Protein AF-C7H1F9-F1 (afdb_monomer_lite)

Structure (mmCIF, N/CA/C/O backbone):
data_AF-C7H1F9-F1
#
_entry.id   AF-C7H1F9-F1
#
loop_
_atom_site.group_PDB
_atom_site.id
_atom_site.type_symbol
_atom_site.label_atom_id
_atom_site.label_alt_id
_atom_site.label_comp_id
_atom_site.label_asym_id
_atom_site.label_entity_id
_atom_site.label_seq_id
_atom_site.pdbx_PDB_ins_code
_atom_site.Cartn_x
_atom_site.Cartn_y
_atom_site.Cartn_z
_atom_site.occupancy
_atom_site.B_iso_or_equiv
_atom_site.auth_seq_id
_atom_site.auth_comp_id
_atom_site.auth_asym_id
_atom_site.auth_atom_id
_atom_site.pdbx_PDB_model_num
ATOM 1 N N . MET A 1 1 ? -29.565 -0.822 13.421 1.00 59.69 1 MET A N 1
ATOM 2 C CA . MET A 1 1 ? -28.377 -1.569 13.899 1.00 59.69 1 MET A CA 1
ATOM 3 C C . MET A 1 1 ? -27.857 -0.898 15.158 1.00 59.69 1 MET A C 1
ATOM 5 O O . MET A 1 1 ? -28.003 0.312 15.270 1.00 59.69 1 MET A O 1
ATOM 9 N N . SER A 1 2 ? -27.303 -1.652 16.110 1.00 82.75 2 SER A N 1
ATOM 10 C CA . SER A 1 2 ? -26.657 -1.059 17.292 1.00 82.75 2 SER A CA 1
ATOM 11 C C . SER A 1 2 ? -25.378 -0.317 16.881 1.00 82.75 2 SER A C 1
ATOM 13 O O . SER A 1 2 ? -24.679 -0.782 15.980 1.00 82.75 2 SER A O 1
ATOM 15 N N . ASN A 1 3 ? -25.042 0.789 17.561 1.00 83.19 3 ASN A N 1
ATOM 16 C CA . ASN A 1 3 ? -23.779 1.521 17.363 1.00 83.19 3 ASN A CA 1
ATOM 17 C C . ASN A 1 3 ? -22.555 0.596 17.445 1.00 83.19 3 ASN A C 1
ATOM 19 O O . ASN A 1 3 ? -21.596 0.773 16.701 1.00 83.19 3 ASN A O 1
ATOM 23 N N . ARG A 1 4 ? -22.615 -0.440 18.293 1.00 87.56 4 ARG A N 1
ATOM 24 C CA . ARG A 1 4 ? -21.534 -1.423 18.397 1.00 87.56 4 ARG A CA 1
ATOM 25 C C . ARG A 1 4 ? -21.413 -2.309 17.155 1.00 87.56 4 ARG A C 1
ATOM 27 O O . ARG A 1 4 ? -20.306 -2.566 16.714 1.00 87.56 4 ARG A O 1
ATOM 34 N N . THR A 1 5 ? -22.527 -2.746 16.569 1.00 91.44 5 THR A N 1
ATOM 35 C CA . THR A 1 5 ? -22.502 -3.551 15.336 1.00 91.44 5 THR A CA 1
ATOM 36 C C . THR A 1 5 ? -21.910 -2.761 14.174 1.00 91.44 5 THR A C 1
ATOM 38 O O . THR A 1 5 ? -21.113 -3.303 13.419 1.00 91.44 5 THR A O 1
ATOM 41 N N . GLN A 1 6 ? -22.260 -1.476 14.055 1.00 91.31 6 GLN A N 1
ATOM 42 C CA . GLN A 1 6 ? -21.682 -0.616 13.023 1.00 91.31 6 GLN A CA 1
ATOM 43 C C . GLN A 1 6 ? -20.169 -0.469 13.205 1.00 91.31 6 GLN A C 1
ATOM 45 O O . GLN A 1 6 ? -19.425 -0.634 12.250 1.00 91.31 6 GLN A O 1
ATOM 50 N N . TYR A 1 7 ? -19.714 -0.234 14.435 1.00 91.94 7 TYR A N 1
ATOM 51 C CA . TYR A 1 7 ? -18.293 -0.091 14.727 1.00 91.94 7 TYR A CA 1
ATOM 52 C C . TYR A 1 7 ? -17.468 -1.344 14.391 1.00 91.94 7 TYR A C 1
ATOM 54 O O . TYR A 1 7 ? -16.407 -1.241 13.782 1.00 91.94 7 TYR A O 1
ATOM 62 N N . GLU A 1 8 ? -17.964 -2.536 14.735 1.00 92.88 8 GLU A N 1
ATOM 63 C CA . GLU A 1 8 ? -17.295 -3.797 14.378 1.00 92.88 8 GLU A CA 1
ATOM 64 C C . GLU A 1 8 ? -17.246 -3.989 12.850 1.00 92.88 8 GLU A C 1
ATOM 66 O O . GLU A 1 8 ? -16.229 -4.430 12.313 1.00 92.88 8 GLU A O 1
ATOM 71 N N . ASN A 1 9 ? -18.311 -3.601 12.134 1.00 95.00 9 ASN A N 1
ATOM 72 C CA . ASN A 1 9 ? -18.328 -3.618 10.670 1.00 95.00 9 ASN A CA 1
ATOM 73 C C . ASN A 1 9 ? -17.308 -2.635 10.078 1.00 95.00 9 ASN A C 1
ATOM 75 O O . ASN A 1 9 ? -16.622 -2.979 9.119 1.00 95.00 9 ASN A O 1
ATOM 79 N N . ASP A 1 10 ? -17.173 -1.441 10.657 1.00 94.75 10 ASP A N 1
ATOM 80 C CA . ASP A 1 10 ? -16.206 -0.439 10.204 1.00 94.75 10 ASP A CA 1
ATOM 81 C C . ASP A 1 10 ? -14.760 -0.919 10.430 1.00 94.75 10 ASP A C 1
ATOM 83 O O . ASP A 1 10 ? -13.912 -0.764 9.551 1.00 94.75 10 ASP A O 1
ATOM 87 N N . LEU A 1 11 ? -14.477 -1.572 11.566 1.00 94.94 11 LEU A N 1
ATOM 88 C CA . LEU A 1 11 ? -13.178 -2.206 11.828 1.00 94.94 11 LEU A CA 1
ATOM 89 C C . LEU A 1 11 ? -12.884 -3.352 10.850 1.00 94.94 11 LEU A C 1
ATOM 91 O O . LEU A 1 11 ? -11.747 -3.504 10.396 1.00 94.94 11 LEU A O 1
ATOM 95 N N . ALA A 1 12 ? -13.889 -4.163 10.515 1.00 96.06 12 ALA A N 1
ATOM 96 C CA . ALA A 1 12 ? -13.744 -5.221 9.521 1.00 96.06 12 ALA A CA 1
ATOM 97 C C . ALA A 1 12 ? -13.465 -4.639 8.126 1.00 96.06 12 ALA A C 1
ATOM 99 O O . ALA A 1 12 ? -12.545 -5.095 7.450 1.00 96.06 12 ALA A O 1
ATOM 100 N N . ALA A 1 13 ? -14.192 -3.592 7.730 1.00 96.44 13 ALA A N 1
ATOM 101 C CA . ALA A 1 13 ? -13.979 -2.895 6.466 1.00 96.44 13 ALA A CA 1
ATOM 102 C C . ALA A 1 13 ? -12.582 -2.262 6.385 1.00 96.44 13 ALA A C 1
ATOM 104 O O . ALA A 1 13 ? -11.937 -2.340 5.343 1.00 96.44 13 ALA A O 1
ATOM 105 N N . LEU A 1 14 ? -12.085 -1.692 7.489 1.00 96.88 14 LEU A N 1
ATOM 106 C CA . LEU A 1 14 ? -10.730 -1.149 7.576 1.00 96.88 14 LEU A CA 1
ATOM 107 C C . LEU A 1 14 ? -9.666 -2.230 7.328 1.00 96.88 14 LEU A C 1
ATOM 109 O O . LEU A 1 14 ? -8.710 -2.010 6.587 1.00 96.88 14 LEU A O 1
ATOM 113 N N . LYS A 1 15 ? -9.847 -3.422 7.911 1.00 96.50 15 LYS A N 1
ATOM 114 C CA . LYS A 1 15 ? -8.951 -4.564 7.685 1.00 96.50 15 LYS A CA 1
ATOM 115 C C . LYS A 1 15 ? -8.971 -5.025 6.225 1.00 96.50 15 LYS A C 1
ATOM 117 O O . LYS A 1 15 ? -7.912 -5.333 5.676 1.00 96.50 15 LYS A O 1
ATOM 122 N N . THR A 1 16 ? -10.153 -5.098 5.615 1.00 98.31 16 THR A N 1
ATOM 123 C CA . THR A 1 16 ? -10.297 -5.467 4.201 1.00 98.31 16 THR A CA 1
ATOM 124 C C . THR A 1 16 ? -9.582 -4.463 3.303 1.00 98.31 16 THR A C 1
ATOM 126 O O . THR A 1 16 ? -8.744 -4.875 2.511 1.00 98.31 16 THR A O 1
ATOM 129 N N . ALA A 1 17 ? -9.804 -3.161 3.507 1.00 98.44 17 ALA A N 1
ATOM 130 C CA . ALA A 1 17 ? -9.142 -2.111 2.733 1.00 98.44 17 ALA A CA 1
ATOM 131 C C . ALA A 1 17 ? -7.608 -2.184 2.837 1.00 98.44 17 ALA A C 1
ATOM 133 O O . ALA A 1 17 ? -6.917 -2.117 1.825 1.00 98.44 17 ALA A O 1
ATOM 134 N N . LEU A 1 18 ? -7.066 -2.408 4.043 1.00 98.38 18 LEU A N 1
ATOM 135 C CA . LEU A 1 18 ? -5.622 -2.587 4.227 1.00 98.38 18 LEU A CA 1
ATOM 136 C C . LEU A 1 18 ? -5.087 -3.820 3.480 1.00 98.38 18 LEU A C 1
ATOM 138 O O . LEU A 1 18 ? -3.988 -3.788 2.934 1.00 98.38 18 LEU A O 1
ATOM 142 N N . THR A 1 19 ? -5.863 -4.904 3.446 1.00 98.50 19 THR A N 1
ATOM 143 C CA . THR A 1 19 ? -5.489 -6.138 2.740 1.00 98.50 19 THR A CA 1
ATOM 144 C C . THR A 1 19 ? -5.484 -5.920 1.225 1.00 98.50 19 THR A C 1
ATOM 146 O O . THR A 1 19 ? -4.559 -6.353 0.547 1.00 98.50 19 THR A O 1
ATOM 149 N N . GLU A 1 20 ? -6.479 -5.206 0.697 1.00 98.62 20 GLU A N 1
ATOM 150 C CA . GLU A 1 20 ? -6.559 -4.837 -0.722 1.00 98.62 20 GLU A CA 1
ATOM 151 C C . GLU A 1 20 ? -5.417 -3.901 -1.141 1.00 98.62 20 GLU A C 1
ATOM 153 O O . GLU A 1 20 ? -4.862 -4.050 -2.233 1.00 98.62 20 GLU A O 1
ATOM 158 N N . MET A 1 21 ? -5.040 -2.952 -0.278 1.00 98.69 21 MET A N 1
ATOM 159 C CA . MET A 1 21 ? -3.895 -2.072 -0.523 1.00 98.69 21 MET A CA 1
ATOM 160 C C . MET A 1 21 ? -2.587 -2.863 -0.527 1.00 98.69 21 MET A C 1
ATOM 162 O O . MET A 1 21 ? -1.776 -2.692 -1.431 1.00 98.69 21 MET A O 1
ATOM 166 N N . GLY A 1 22 ? -2.418 -3.781 0.431 1.00 98.62 22 GLY A N 1
ATOM 167 C CA . GLY A 1 22 ? -1.267 -4.682 0.478 1.00 98.62 22 GLY A CA 1
ATOM 168 C C . GLY A 1 22 ? -1.144 -5.551 -0.774 1.00 98.62 22 GLY A C 1
ATOM 169 O O . GLY A 1 22 ? -0.047 -5.684 -1.307 1.00 98.62 22 GLY A O 1
ATOM 170 N N . GLN A 1 23 ? -2.259 -6.088 -1.281 1.00 98.69 23 GLN A N 1
ATOM 171 C CA . GLN A 1 23 ? -2.260 -6.826 -2.547 1.00 98.69 23 GLN A CA 1
ATOM 172 C C . GLN A 1 23 ? -1.867 -5.921 -3.718 1.00 98.69 23 GLN A C 1
ATOM 174 O O . GLN A 1 23 ? -1.019 -6.300 -4.511 1.00 98.69 23 GLN A O 1
ATOM 179 N N . SER A 1 24 ? -2.418 -4.706 -3.788 1.00 98.44 24 SER A N 1
ATOM 180 C CA . SER A 1 24 ? -2.101 -3.765 -4.872 1.00 98.44 24 SER A CA 1
ATOM 181 C C . SER A 1 24 ? -0.614 -3.383 -4.889 1.00 98.44 24 SER A C 1
ATOM 183 O O . SER A 1 24 ? -0.020 -3.298 -5.958 1.00 98.44 24 SER A O 1
ATOM 185 N N . ALA A 1 25 ? 0.003 -3.196 -3.717 1.00 98.62 25 ALA A N 1
ATOM 186 C CA . ALA A 1 25 ? 1.439 -2.946 -3.605 1.00 98.62 25 ALA A CA 1
ATOM 187 C C . ALA A 1 25 ? 2.278 -4.176 -3.994 1.00 98.62 25 ALA A C 1
ATOM 189 O O . ALA A 1 25 ? 3.284 -4.038 -4.685 1.00 98.62 25 ALA A O 1
ATOM 190 N N . ALA A 1 26 ? 1.857 -5.384 -3.601 1.00 98.56 26 ALA A N 1
ATOM 191 C CA . ALA A 1 26 ? 2.524 -6.621 -4.009 1.00 98.56 26 ALA A CA 1
ATOM 192 C C . ALA A 1 26 ? 2.466 -6.829 -5.533 1.00 98.56 26 ALA A C 1
ATOM 194 O O . ALA A 1 26 ? 3.491 -7.136 -6.139 1.00 98.56 26 ALA A O 1
ATOM 195 N N . ASP A 1 27 ? 1.304 -6.588 -6.147 1.00 98.56 27 ASP A N 1
ATOM 196 C CA . ASP A 1 27 ? 1.110 -6.671 -7.598 1.00 98.56 27 ASP A CA 1
ATOM 197 C C . ASP A 1 27 ? 2.000 -5.653 -8.333 1.00 98.56 27 ASP A C 1
ATOM 199 O O . ASP A 1 27 ? 2.603 -5.976 -9.356 1.00 98.56 27 ASP A O 1
ATOM 203 N N . ALA A 1 28 ? 2.128 -4.430 -7.800 1.00 98.62 28 ALA A N 1
ATOM 204 C CA . ALA A 1 28 ? 3.008 -3.405 -8.361 1.00 98.62 28 ALA A CA 1
ATOM 205 C C . ALA A 1 28 ? 4.483 -3.835 -8.327 1.00 98.62 28 ALA A C 1
ATOM 207 O O . ALA A 1 28 ? 5.191 -3.679 -9.321 1.00 98.62 28 ALA A O 1
ATOM 208 N N . VAL A 1 29 ? 4.935 -4.424 -7.213 1.00 98.69 29 VAL A N 1
ATOM 209 C CA . VAL A 1 29 ? 6.297 -4.967 -7.087 1.00 98.69 29 VAL A CA 1
ATOM 210 C C . VAL A 1 29 ? 6.530 -6.101 -8.085 1.00 98.69 29 VAL A C 1
ATOM 212 O O . VAL A 1 29 ? 7.557 -6.112 -8.761 1.00 98.69 29 VAL A O 1
ATOM 215 N N . GLU A 1 30 ? 5.596 -7.045 -8.202 1.00 98.62 30 GLU A N 1
ATOM 216 C CA . GLU A 1 30 ? 5.707 -8.161 -9.148 1.00 98.62 30 GLU A CA 1
ATOM 217 C C . GLU A 1 30 ? 5.803 -7.660 -10.595 1.00 98.62 30 GLU A C 1
ATOM 219 O O . GLU A 1 30 ? 6.734 -8.028 -11.315 1.00 98.62 30 GLU A O 1
ATOM 224 N N . ALA A 1 31 ? 4.919 -6.740 -10.986 1.00 98.31 31 ALA A N 1
ATOM 225 C CA . ALA A 1 31 ? 4.914 -6.150 -12.320 1.00 98.31 31 ALA A CA 1
ATOM 226 C C . ALA A 1 31 ? 6.186 -5.333 -12.614 1.00 98.31 31 ALA A C 1
ATOM 228 O O . ALA A 1 31 ? 6.737 -5.431 -13.712 1.00 98.31 31 ALA A O 1
ATOM 229 N N . ALA A 1 32 ? 6.696 -4.564 -11.642 1.00 98.25 32 ALA A N 1
ATOM 230 C CA . ALA A 1 32 ? 7.953 -3.825 -11.790 1.00 98.25 32 ALA A CA 1
ATOM 231 C C . ALA A 1 32 ? 9.132 -4.775 -12.046 1.00 98.25 32 ALA A C 1
ATOM 233 O O . ALA A 1 32 ? 9.966 -4.528 -12.920 1.00 98.25 32 ALA A O 1
ATOM 234 N N . MET A 1 33 ? 9.191 -5.883 -11.303 1.00 98.19 33 MET A N 1
ATOM 235 C CA . MET A 1 33 ? 10.244 -6.886 -11.449 1.00 98.19 33 MET A CA 1
ATOM 236 C C . MET A 1 33 ? 10.146 -7.636 -12.782 1.00 98.19 33 MET A C 1
ATOM 238 O O . MET A 1 33 ? 11.173 -7.870 -13.421 1.00 98.19 33 MET A O 1
ATOM 242 N N . GLU A 1 34 ? 8.939 -7.974 -13.239 1.00 97.75 34 GLU A N 1
ATOM 243 C CA . GLU A 1 34 ? 8.733 -8.597 -14.551 1.00 97.75 34 GLU A CA 1
ATOM 244 C C . GLU A 1 34 ? 9.151 -7.658 -15.693 1.00 97.75 34 GLU A C 1
ATOM 246 O O . GLU A 1 34 ? 9.914 -8.060 -16.581 1.00 97.75 34 GLU A O 1
ATOM 251 N N . ALA A 1 35 ? 8.732 -6.390 -15.638 1.00 96.69 35 ALA A N 1
ATOM 252 C CA . ALA A 1 35 ? 9.133 -5.366 -16.601 1.00 96.69 35 ALA A CA 1
ATOM 253 C C . ALA A 1 35 ? 10.659 -5.176 -16.625 1.00 96.69 35 ALA A C 1
ATOM 255 O O . ALA A 1 35 ? 11.263 -5.058 -17.693 1.00 96.69 35 ALA A O 1
ATOM 256 N N . LEU A 1 36 ? 11.310 -5.218 -15.457 1.00 95.38 36 LEU A N 1
ATOM 257 C CA . LEU A 1 36 ? 12.764 -5.117 -15.344 1.00 95.38 36 LEU A CA 1
ATOM 258 C C . LEU A 1 36 ? 13.467 -6.316 -15.995 1.00 95.38 36 LEU A C 1
ATOM 260 O O . LEU A 1 36 ? 14.420 -6.135 -16.754 1.00 95.38 36 LEU A O 1
ATOM 264 N N . CYS A 1 37 ? 13.002 -7.540 -15.729 1.00 94.81 37 CYS A N 1
ATOM 265 C CA . CYS A 1 37 ? 13.579 -8.760 -16.299 1.00 94.81 37 CYS A CA 1
ATOM 266 C C . CYS A 1 37 ? 13.430 -8.834 -17.824 1.00 94.81 37 CYS A C 1
ATOM 268 O O . CYS A 1 37 ? 14.322 -9.339 -18.508 1.00 94.81 37 CYS A O 1
ATOM 270 N N . THR A 1 38 ? 12.312 -8.337 -18.351 1.00 93.50 38 THR A N 1
ATOM 271 C CA . THR A 1 38 ? 11.987 -8.368 -19.784 1.00 93.50 38 THR A CA 1
ATOM 272 C C . THR A 1 38 ? 12.441 -7.119 -20.539 1.00 93.50 38 THR A C 1
ATOM 274 O O . THR A 1 38 ? 12.411 -7.114 -21.770 1.00 93.50 38 THR A O 1
ATOM 277 N N . ALA A 1 39 ? 12.924 -6.095 -19.824 1.00 92.38 39 ALA A N 1
ATOM 278 C CA . ALA A 1 39 ? 13.236 -4.775 -20.367 1.00 92.38 39 ALA A CA 1
ATOM 279 C C . ALA A 1 39 ? 12.038 -4.120 -21.091 1.00 92.38 39 ALA A C 1
ATOM 281 O O . ALA A 1 39 ? 12.217 -3.394 -22.074 1.00 92.38 39 ALA A O 1
ATOM 282 N N . ASP A 1 40 ? 10.822 -4.381 -20.607 1.00 94.25 40 ASP A N 1
ATOM 283 C CA . ASP A 1 40 ? 9.581 -3.856 -21.169 1.00 94.25 40 ASP A CA 1
ATOM 284 C C . ASP A 1 40 ? 9.275 -2.458 -20.605 1.00 94.25 40 ASP A C 1
ATOM 286 O O . ASP A 1 40 ? 8.808 -2.286 -19.477 1.00 94.25 40 ASP A O 1
ATOM 290 N N . ALA A 1 41 ? 9.554 -1.434 -21.413 1.00 93.56 41 ALA A N 1
ATOM 291 C CA . ALA A 1 41 ? 9.329 -0.041 -21.044 1.00 93.56 41 ALA A CA 1
ATOM 292 C C . ALA A 1 41 ? 7.838 0.340 -20.978 1.00 93.56 41 ALA A C 1
ATOM 294 O O . ALA A 1 41 ? 7.488 1.277 -20.261 1.00 93.56 41 ALA A O 1
ATOM 295 N N . GLU A 1 42 ? 6.964 -0.351 -21.714 1.00 95.00 42 GLU A N 1
ATOM 296 C CA . GLU A 1 42 ? 5.526 -0.070 -21.702 1.00 95.00 42 GLU A CA 1
ATOM 297 C C . GLU A 1 42 ? 4.891 -0.636 -20.428 1.00 95.00 42 GLU A C 1
ATOM 299 O O . GLU A 1 42 ? 4.158 0.076 -19.736 1.00 95.00 42 GLU A O 1
ATOM 304 N N . ALA A 1 43 ? 5.263 -1.865 -20.054 1.00 96.25 43 ALA A N 1
ATOM 305 C CA . ALA A 1 43 ? 4.877 -2.459 -18.776 1.00 96.25 43 ALA A CA 1
ATOM 306 C C . ALA A 1 43 ? 5.380 -1.621 -17.587 1.00 96.25 43 ALA A C 1
ATOM 308 O O . ALA A 1 43 ? 4.610 -1.318 -16.676 1.00 96.25 43 ALA A O 1
ATOM 309 N N . ALA A 1 44 ? 6.635 -1.162 -17.628 1.00 97.12 44 ALA A N 1
ATOM 310 C CA . ALA A 1 44 ? 7.191 -0.275 -16.606 1.00 97.12 44 ALA A CA 1
ATOM 311 C C . ALA A 1 44 ? 6.396 1.040 -16.478 1.00 97.12 44 ALA A C 1
ATOM 313 O O . ALA A 1 44 ? 6.033 1.456 -15.377 1.00 97.12 44 ALA A O 1
ATOM 314 N N . ALA A 1 45 ? 6.052 1.675 -17.602 1.00 96.62 45 ALA A N 1
ATOM 315 C CA . ALA A 1 45 ? 5.257 2.900 -17.594 1.00 96.62 45 ALA A CA 1
ATOM 316 C C . ALA A 1 45 ? 3.852 2.690 -17.001 1.00 96.62 45 ALA A C 1
ATOM 318 O O . ALA A 1 45 ? 3.312 3.608 -16.380 1.00 96.62 45 ALA A O 1
ATOM 319 N N . ALA A 1 46 ? 3.254 1.509 -17.183 1.00 97.00 46 ALA A N 1
ATOM 320 C CA . ALA A 1 46 ? 1.968 1.169 -16.582 1.00 97.00 46 ALA A CA 1
ATOM 321 C C . ALA A 1 46 ? 2.061 1.027 -15.053 1.00 97.00 46 ALA A C 1
ATOM 323 O O . ALA A 1 46 ? 1.157 1.484 -14.352 1.00 97.00 46 ALA A O 1
ATOM 324 N N . VAL A 1 47 ? 3.158 0.460 -14.534 1.00 97.75 47 VAL A N 1
ATOM 325 C CA . VAL A 1 47 ? 3.406 0.369 -13.085 1.00 97.75 47 VAL A CA 1
ATOM 326 C C . VAL A 1 47 ? 3.531 1.760 -12.468 1.00 97.75 47 VAL A C 1
ATOM 328 O O . VAL A 1 47 ? 2.805 2.059 -11.523 1.00 97.75 47 VAL A O 1
ATOM 331 N N . ALA A 1 48 ? 4.360 2.634 -13.047 1.00 95.94 48 ALA A N 1
ATOM 332 C CA . ALA A 1 48 ? 4.550 3.994 -12.535 1.00 95.94 48 ALA A CA 1
ATOM 333 C C . ALA A 1 48 ? 3.246 4.818 -12.545 1.00 95.94 48 ALA A C 1
ATOM 335 O O . ALA A 1 48 ? 2.936 5.551 -11.611 1.00 95.94 48 ALA A O 1
ATOM 336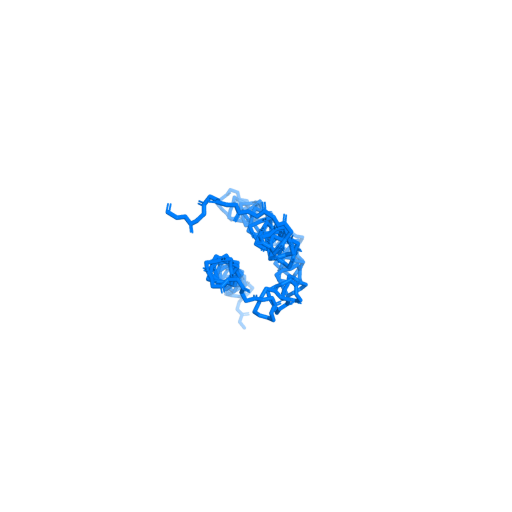 N N . GLN A 1 49 ? 2.405 4.649 -13.572 1.00 94.56 49 GLN A N 1
ATOM 337 C CA . GLN A 1 49 ? 1.076 5.279 -13.618 1.00 94.56 49 GLN A CA 1
ATOM 338 C C . GLN A 1 49 ? 0.098 4.720 -12.571 1.00 94.56 49 GLN A C 1
ATOM 340 O O . GLN A 1 49 ? -0.872 5.392 -12.211 1.00 94.56 49 GLN A O 1
ATOM 345 N N . GLY A 1 50 ? 0.324 3.490 -12.104 1.00 91.06 50 GLY A N 1
ATOM 346 C CA . GLY A 1 50 ? -0.494 2.816 -11.102 1.00 91.06 50 GLY A CA 1
ATOM 347 C C . GLY A 1 50 ? -0.293 3.335 -9.678 1.00 91.06 50 GLY A C 1
ATOM 348 O O . GLY A 1 50 ? -1.196 3.161 -8.856 1.00 91.06 50 GLY A O 1
ATOM 349 N N . ASP A 1 51 ? 0.822 4.011 -9.397 1.00 93.12 51 ASP A N 1
ATOM 350 C CA . ASP A 1 51 ? 1.206 4.474 -8.059 1.00 93.12 51 ASP A CA 1
ATOM 351 C C . ASP A 1 51 ? 0.112 5.303 -7.362 1.00 93.12 51 ASP A C 1
ATOM 353 O O . ASP A 1 51 ? -0.326 5.012 -6.245 1.00 93.12 51 ASP A O 1
ATOM 357 N N . GLY A 1 52 ? -0.465 6.265 -8.089 1.00 95.81 52 GLY A N 1
ATOM 358 C CA . GLY A 1 52 ? -1.498 7.149 -7.549 1.00 95.81 52 GLY A CA 1
ATOM 359 C C . GLY A 1 52 ? -2.729 6.410 -7.004 1.00 95.81 52 GLY A C 1
ATOM 360 O O . GLY A 1 52 ? -3.460 6.949 -6.168 1.00 95.81 52 GLY A O 1
ATOM 361 N N . ARG A 1 53 ? -2.985 5.166 -7.433 1.00 97.25 53 ARG A N 1
ATOM 362 C CA . ARG A 1 53 ? -4.042 4.329 -6.852 1.00 97.25 53 ARG A CA 1
ATOM 363 C C . ARG A 1 53 ? -3.708 3.928 -5.416 1.00 97.25 53 ARG A C 1
ATOM 365 O O . ARG A 1 53 ? -4.591 4.045 -4.568 1.00 97.25 53 ARG A O 1
ATOM 372 N N . ILE A 1 54 ? -2.485 3.475 -5.144 1.00 98.25 54 ILE A N 1
ATOM 373 C CA . ILE A 1 54 ? -2.042 3.056 -3.806 1.00 98.25 54 ILE A CA 1
ATOM 374 C C . ILE A 1 54 ? -2.068 4.264 -2.859 1.00 98.25 54 ILE A C 1
ATOM 376 O O . ILE A 1 54 ? -2.651 4.174 -1.779 1.00 98.25 54 ILE A O 1
ATOM 380 N N . ASN A 1 55 ? -1.617 5.428 -3.330 1.00 98.25 55 ASN A N 1
ATOM 381 C CA . ASN A 1 55 ? -1.642 6.687 -2.572 1.00 98.25 55 ASN A CA 1
ATOM 382 C C . ASN A 1 55 ? -3.071 7.116 -2.197 1.00 98.25 55 ASN A C 1
ATOM 384 O O . ASN A 1 55 ? -3.342 7.619 -1.104 1.00 98.25 55 ASN A O 1
ATOM 388 N N . ASN A 1 56 ? -4.043 6.882 -3.082 1.00 98.44 56 ASN A N 1
ATOM 389 C CA . ASN A 1 56 ? -5.451 7.134 -2.769 1.00 98.44 56 ASN A CA 1
ATOM 390 C C . ASN A 1 56 ? -6.028 6.119 -1.768 1.00 98.44 56 ASN A C 1
ATOM 392 O O . ASN A 1 56 ? -6.859 6.498 -0.939 1.00 98.44 56 ASN A O 1
ATOM 396 N N . MET A 1 57 ? -5.599 4.854 -1.823 1.00 98.62 57 MET A N 1
ATOM 397 C CA . MET A 1 57 ? -5.996 3.834 -0.845 1.00 98.62 57 MET A CA 1
ATOM 398 C C . MET A 1 57 ? -5.453 4.164 0.549 1.00 98.62 57 MET A C 1
ATOM 400 O O . MET A 1 57 ? -6.204 4.049 1.519 1.00 98.62 57 MET A O 1
ATOM 404 N N . GLU A 1 58 ? -4.206 4.642 0.645 1.00 98.69 58 GLU A N 1
ATOM 405 C CA . GLU A 1 58 ? -3.613 5.107 1.903 1.00 98.69 58 GLU A CA 1
ATOM 406 C C . GLU A 1 58 ? -4.486 6.192 2.544 1.00 98.69 58 GLU A C 1
ATOM 408 O O . GLU A 1 58 ? -4.991 6.018 3.656 1.00 98.69 58 GLU A O 1
ATOM 413 N N . ARG A 1 59 ? -4.760 7.268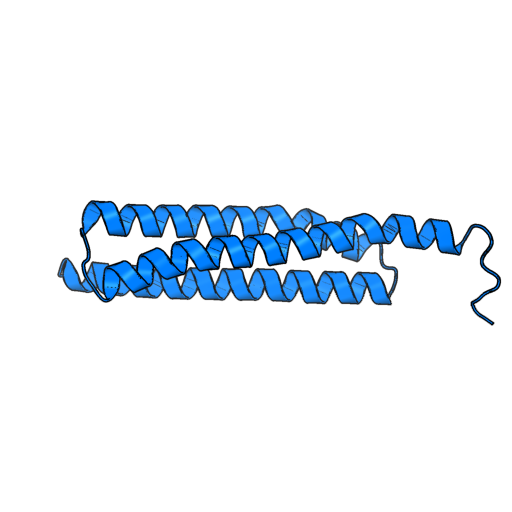 1.795 1.00 98.56 59 ARG A N 1
ATOM 414 C CA . ARG A 1 59 ? -5.559 8.410 2.265 1.00 98.56 59 ARG A CA 1
ATOM 415 C C . ARG A 1 59 ? -6.958 8.006 2.728 1.00 98.56 59 ARG A C 1
ATOM 417 O O . ARG A 1 59 ? -7.448 8.529 3.731 1.00 98.56 59 ARG A O 1
ATOM 424 N N . ASP A 1 60 ? -7.619 7.088 2.020 1.00 98.56 60 ASP A N 1
ATOM 425 C CA . ASP A 1 60 ? -8.940 6.589 2.425 1.00 98.56 60 ASP A CA 1
ATOM 426 C C . ASP A 1 60 ? -8.866 5.796 3.742 1.00 98.56 60 ASP A C 1
ATOM 428 O O . ASP A 1 60 ? -9.673 6.005 4.654 1.00 98.56 60 ASP A O 1
ATOM 432 N N . ILE A 1 61 ? -7.869 4.921 3.887 1.00 98.62 61 ILE A N 1
ATOM 433 C CA . ILE A 1 61 ? -7.647 4.139 5.110 1.00 98.62 61 ILE A CA 1
ATOM 434 C C . ILE A 1 61 ? -7.315 5.057 6.293 1.00 98.62 61 ILE A C 1
ATOM 436 O O . ILE A 1 61 ? -7.890 4.893 7.374 1.00 98.62 61 ILE A O 1
ATOM 440 N N . GLU A 1 62 ? -6.446 6.051 6.111 1.00 98.38 62 GLU A N 1
ATOM 441 C CA . GLU A 1 62 ? -6.125 7.047 7.137 1.00 98.38 62 GLU A CA 1
ATOM 442 C C . GLU A 1 62 ? -7.361 7.841 7.571 1.00 98.38 62 GLU A C 1
ATOM 444 O O . GLU A 1 62 ? -7.623 8.001 8.769 1.00 98.38 62 GLU A O 1
ATOM 449 N N . HIS A 1 63 ? -8.173 8.286 6.609 1.00 98.19 63 HIS A N 1
ATOM 450 C CA . HIS A 1 63 ? -9.409 9.008 6.887 1.00 98.19 63 HIS A CA 1
ATOM 451 C C . HIS A 1 63 ? -10.397 8.156 7.703 1.00 98.19 63 HIS A C 1
ATOM 453 O O . HIS A 1 63 ? -11.011 8.638 8.666 1.00 98.19 63 HIS A O 1
ATOM 459 N N . ARG A 1 64 ? -10.526 6.863 7.379 1.00 97.62 64 ARG A N 1
ATOM 460 C CA . ARG A 1 64 ? -11.351 5.911 8.144 1.00 97.62 64 ARG A CA 1
ATOM 461 C C . ARG A 1 64 ? -10.808 5.695 9.554 1.00 97.62 64 ARG A C 1
ATOM 463 O O . ARG A 1 64 ? -11.588 5.736 10.507 1.00 97.62 64 ARG A O 1
ATOM 470 N N . CYS A 1 65 ? -9.493 5.529 9.707 1.00 97.88 65 CYS A N 1
ATOM 471 C CA . CYS A 1 65 ? -8.835 5.444 11.013 1.00 97.88 65 CYS A CA 1
ATOM 472 C C . CYS A 1 65 ? -9.156 6.671 11.875 1.00 97.88 65 CYS A C 1
ATOM 474 O O . CYS A 1 65 ? -9.634 6.528 13.002 1.00 97.88 65 CYS A O 1
ATOM 476 N N . MET A 1 66 ? -8.964 7.876 11.331 1.00 97.38 66 MET A N 1
ATOM 477 C CA . MET A 1 66 ? -9.237 9.128 12.039 1.00 97.38 66 MET A CA 1
ATOM 478 C C . MET A 1 66 ? -10.714 9.247 12.430 1.00 97.38 66 MET A C 1
ATOM 480 O O . MET A 1 66 ? -11.042 9.595 13.566 1.00 97.38 66 MET A O 1
ATOM 484 N N . THR A 1 67 ? -11.617 8.877 11.522 1.00 95.94 67 THR A N 1
ATOM 485 C CA . THR A 1 67 ? -13.062 8.866 11.781 1.00 95.94 67 THR A CA 1
ATOM 486 C C . THR A 1 67 ? -13.421 7.943 12.950 1.00 95.94 67 THR A C 1
ATOM 488 O O . THR A 1 67 ? -14.210 8.326 13.817 1.00 95.94 67 THR A O 1
ATOM 491 N N . LEU A 1 68 ? -12.832 6.745 13.014 1.00 95.50 68 LEU A N 1
ATOM 492 C CA . LEU A 1 68 ? -13.069 5.794 14.104 1.00 95.50 68 LEU A CA 1
ATOM 493 C C . LEU A 1 68 ? -12.532 6.308 15.443 1.00 95.50 68 LEU A C 1
ATOM 495 O O . LEU A 1 68 ? -13.237 6.226 16.452 1.00 95.50 68 LEU A O 1
ATOM 499 N N . LEU A 1 69 ? -11.330 6.893 15.452 1.00 95.56 69 LEU A N 1
ATOM 500 C CA . LEU A 1 69 ? -10.737 7.483 16.656 1.00 95.56 69 LEU A CA 1
ATOM 501 C C . LEU A 1 69 ? -11.606 8.614 17.217 1.00 95.56 69 LEU A C 1
ATOM 503 O O . LEU A 1 69 ? -11.912 8.618 18.411 1.00 95.56 69 LEU A O 1
ATOM 507 N N . LEU A 1 70 ? -12.045 9.537 16.357 1.00 94.81 70 LEU A N 1
ATOM 508 C CA . LEU A 1 70 ? -12.821 10.710 16.762 1.00 94.81 70 LEU A CA 1
ATOM 509 C C . LEU A 1 70 ? -14.239 10.354 17.219 1.00 94.81 70 LEU A C 1
ATOM 511 O O . LEU A 1 70 ? -14.741 10.948 18.173 1.00 94.81 70 LEU A O 1
ATOM 515 N N . ARG A 1 71 ? -14.899 9.397 16.554 1.00 93.25 71 ARG A N 1
ATOM 516 C CA . ARG A 1 71 ? -16.305 9.063 16.840 1.00 93.25 71 ARG A CA 1
ATOM 517 C C . ARG A 1 71 ? -16.486 8.105 18.010 1.00 93.25 71 ARG A C 1
ATOM 519 O O . ARG A 1 71 ? -17.513 8.186 18.675 1.00 93.25 71 ARG A O 1
ATOM 526 N N . GLN A 1 72 ? -15.548 7.183 18.222 1.00 91.31 72 GLN A N 1
ATOM 527 C CA . GLN A 1 72 ? -15.734 6.064 19.156 1.00 91.31 72 GLN A CA 1
ATOM 528 C C . GLN A 1 72 ? -14.803 6.127 20.367 1.00 91.31 72 GLN A C 1
ATOM 530 O O . GLN A 1 72 ? -15.055 5.430 21.344 1.00 91.31 72 GLN A O 1
ATOM 535 N N . GLN A 1 73 ? -13.749 6.955 20.314 1.00 90.88 73 GLN A N 1
ATOM 536 C CA . GLN A 1 73 ? -12.740 7.098 21.373 1.00 90.88 73 GLN A CA 1
ATOM 537 C C . GLN A 1 73 ? -12.268 5.737 21.928 1.00 90.88 73 GLN A C 1
ATOM 539 O O . GLN A 1 73 ? -12.344 5.485 23.135 1.00 90.88 73 GLN A O 1
ATOM 544 N N . PRO A 1 74 ? -11.826 4.816 21.049 1.00 91.38 74 PRO A N 1
ATOM 545 C CA . PRO A 1 74 ? -11.510 3.455 21.447 1.00 91.38 74 PRO A CA 1
ATOM 546 C C . PRO A 1 74 ? -10.307 3.415 22.390 1.00 91.38 74 PRO A C 1
ATOM 548 O O . PRO A 1 74 ? -9.406 4.250 22.328 1.00 91.38 74 PRO A O 1
ATOM 551 N N . VAL A 1 75 ? -10.265 2.390 23.238 1.00 92.44 75 VAL A N 1
ATOM 552 C CA . VAL A 1 75 ? -9.197 2.186 24.224 1.00 92.44 75 VAL A CA 1
ATOM 553 C C . VAL A 1 75 ? -8.543 0.818 24.055 1.00 92.44 75 VAL A C 1
ATOM 555 O O . VAL A 1 75 ? -9.101 -0.095 23.444 1.00 92.44 75 VAL A O 1
ATOM 558 N N . ALA A 1 76 ? -7.349 0.660 24.627 1.00 94.50 76 ALA A N 1
ATOM 559 C CA . ALA A 1 76 ? -6.620 -0.604 24.701 1.00 94.50 76 ALA A CA 1
ATOM 560 C C . ALA A 1 76 ? -6.503 -1.340 23.349 1.00 94.50 76 ALA A C 1
ATOM 562 O O . ALA A 1 76 ? -5.718 -0.931 22.496 1.00 94.50 76 ALA A O 1
ATOM 563 N N . GLY A 1 77 ? -7.219 -2.455 23.176 1.00 92.69 77 GLY A N 1
ATOM 564 C CA . GLY A 1 77 ? -7.092 -3.331 22.009 1.00 92.69 77 GLY A CA 1
ATOM 565 C C . GLY A 1 77 ? -7.478 -2.650 20.701 1.00 92.69 77 GLY A C 1
ATOM 566 O O . GLY A 1 77 ? -6.749 -2.768 19.720 1.00 92.69 77 GLY A O 1
ATOM 567 N N . ASP A 1 78 ? -8.567 -1.894 20.708 1.00 92.69 78 ASP A N 1
ATOM 568 C CA . ASP A 1 78 ? -9.092 -1.266 19.499 1.00 92.69 78 ASP A CA 1
ATOM 569 C C . ASP A 1 78 ? -8.256 -0.060 19.075 1.00 92.69 78 ASP A C 1
ATOM 571 O O . ASP A 1 78 ? -7.930 0.090 17.899 1.00 92.69 78 ASP A O 1
ATOM 575 N N . LEU A 1 79 ? -7.804 0.740 20.047 1.00 95.38 79 LEU A N 1
ATOM 576 C CA . LEU A 1 79 ? -6.848 1.817 19.791 1.00 95.38 79 LEU A CA 1
ATOM 577 C C . LEU A 1 79 ? -5.550 1.273 19.186 1.00 95.38 79 LEU A C 1
ATOM 579 O O . LEU A 1 79 ? -5.017 1.845 18.234 1.00 95.38 79 LEU A O 1
ATOM 583 N N . ARG A 1 80 ? -5.046 0.145 19.707 1.00 95.94 80 ARG A N 1
ATOM 584 C CA . ARG A 1 80 ? -3.871 -0.522 19.132 1.00 95.94 80 ARG A CA 1
ATOM 585 C C . ARG A 1 80 ? -4.130 -0.974 17.699 1.00 95.94 80 ARG A C 1
ATOM 587 O O . ARG A 1 80 ? -3.283 -0.731 16.858 1.00 95.94 80 ARG A O 1
ATOM 594 N N . ARG A 1 81 ? -5.291 -1.561 17.397 1.00 95.00 81 ARG A N 1
ATOM 595 C CA . ARG A 1 81 ? -5.635 -1.977 16.025 1.00 95.00 81 ARG A CA 1
ATOM 596 C C . ARG A 1 81 ? -5.618 -0.795 15.057 1.00 95.00 81 ARG A C 1
ATOM 598 O O . ARG A 1 81 ? -4.918 -0.862 14.057 1.00 95.00 81 ARG A O 1
ATOM 605 N N . ILE A 1 82 ? -6.320 0.289 15.387 1.00 96.69 82 ILE A N 1
ATOM 606 C CA . ILE A 1 82 ? -6.425 1.460 14.505 1.00 96.69 82 ILE A CA 1
ATOM 607 C C . ILE A 1 82 ? -5.066 2.156 14.339 1.00 96.69 82 ILE A C 1
ATOM 609 O O . ILE A 1 82 ? -4.659 2.461 13.221 1.00 96.69 82 ILE A O 1
ATOM 613 N N . SER A 1 83 ? -4.319 2.357 15.430 1.00 96.56 83 SER A N 1
ATOM 614 C CA . SER A 1 83 ? -2.983 2.974 15.355 1.00 96.56 83 SER A CA 1
ATOM 615 C C . SER A 1 83 ? -1.959 2.102 14.624 1.00 96.56 83 SER A C 1
ATOM 617 O O . SER A 1 83 ? -1.091 2.635 13.940 1.00 96.56 83 SER A O 1
ATOM 619 N N . THR A 1 84 ? -2.054 0.773 14.726 1.00 97.25 84 THR A N 1
ATOM 620 C CA . THR A 1 84 ? -1.245 -0.137 13.911 1.00 97.25 84 THR A CA 1
ATOM 621 C C . THR A 1 84 ? -1.616 -0.021 12.439 1.00 97.25 84 THR A C 1
ATOM 623 O O . THR A 1 84 ? -0.708 0.101 11.627 1.00 97.25 84 THR A O 1
ATOM 626 N N . THR A 1 85 ? -2.905 0.014 12.084 1.00 97.94 85 THR A N 1
ATOM 627 C CA . THR A 1 85 ? -3.325 0.228 10.690 1.00 9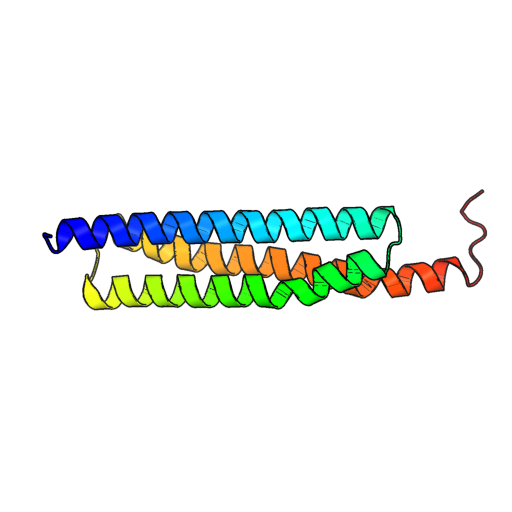7.94 85 THR A CA 1
ATOM 628 C C . THR A 1 85 ? -2.749 1.522 10.117 1.00 97.94 85 THR A C 1
ATOM 630 O O . THR A 1 85 ? -2.193 1.478 9.029 1.00 97.94 85 THR A O 1
ATOM 633 N N . MET A 1 86 ? -2.791 2.634 10.859 1.00 96.94 86 MET A N 1
ATOM 634 C CA . MET A 1 86 ? -2.184 3.900 10.416 1.00 96.94 86 MET A CA 1
ATOM 635 C C . MET A 1 86 ? -0.674 3.816 10.169 1.00 96.94 86 MET A C 1
ATOM 637 O O . MET A 1 86 ? -0.155 4.542 9.342 1.00 96.94 86 MET A O 1
ATOM 641 N N . LYS A 1 87 ? 0.058 2.973 10.901 1.00 97.38 87 LYS A N 1
ATOM 642 C CA . LYS A 1 87 ? 1.500 2.809 10.659 1.00 97.38 87 LYS A CA 1
ATOM 643 C C . LYS A 1 87 ? 1.761 1.929 9.445 1.00 97.38 87 LYS A C 1
ATOM 645 O O . LYS A 1 87 ? 2.574 2.265 8.599 1.00 97.38 87 LYS A O 1
ATOM 650 N N . VAL A 1 88 ? 1.048 0.807 9.378 1.00 97.88 88 VAL A N 1
ATOM 651 C CA . VAL A 1 88 ? 1.224 -0.182 8.313 1.00 97.88 88 VAL A CA 1
ATOM 652 C C . VAL A 1 88 ? 0.802 0.389 6.965 1.00 97.88 88 VAL A C 1
ATOM 654 O O . VAL A 1 88 ? 1.432 0.065 5.972 1.00 97.88 88 VAL A O 1
ATOM 657 N N . VAL A 1 89 ? -0.230 1.235 6.910 1.00 98.38 89 VAL A N 1
ATOM 658 C CA . VAL A 1 89 ? -0.704 1.800 5.640 1.00 98.38 89 VAL A CA 1
ATOM 659 C C . VAL A 1 89 ? 0.373 2.650 4.953 1.00 98.38 89 VAL A C 1
ATOM 661 O O . VAL A 1 89 ? 0.612 2.449 3.769 1.00 98.38 89 VAL A O 1
ATOM 664 N N . THR A 1 90 ? 1.109 3.471 5.707 1.00 97.94 90 THR A N 1
ATOM 665 C CA . THR A 1 90 ? 2.257 4.232 5.190 1.00 97.94 90 THR A CA 1
ATOM 666 C C . THR A 1 90 ? 3.419 3.330 4.792 1.00 97.94 90 THR A C 1
ATOM 668 O O . THR A 1 90 ? 4.079 3.570 3.789 1.00 97.94 90 THR A O 1
ATOM 671 N N . ASP A 1 91 ? 3.682 2.257 5.543 1.00 98.44 91 ASP A N 1
ATOM 672 C CA . ASP A 1 91 ? 4.713 1.292 5.143 1.00 98.44 91 ASP A CA 1
ATOM 673 C C . ASP A 1 91 ? 4.332 0.558 3.840 1.00 98.44 91 ASP A C 1
ATOM 675 O O . ASP A 1 91 ? 5.209 0.241 3.041 1.00 98.44 91 ASP A O 1
ATOM 679 N N . VAL A 1 92 ? 3.039 0.298 3.604 1.00 98.50 92 VAL A N 1
ATOM 680 C CA . VAL A 1 92 ? 2.538 -0.320 2.363 1.00 98.50 92 VAL A CA 1
ATOM 681 C C . VAL A 1 92 ? 2.576 0.658 1.190 1.00 98.50 92 VAL A C 1
ATOM 683 O O . VAL A 1 92 ? 2.925 0.244 0.088 1.00 98.50 92 VAL A O 1
ATOM 686 N N . GLU A 1 93 ? 2.250 1.932 1.410 1.00 98.50 93 GLU A N 1
ATOM 687 C CA . GLU A 1 93 ? 2.379 2.971 0.381 1.00 98.50 93 GLU A CA 1
ATOM 688 C C . GLU A 1 93 ? 3.822 3.076 -0.11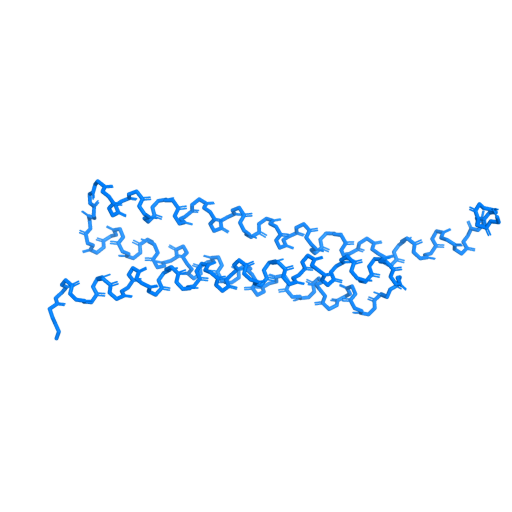2 1.00 98.50 93 GLU A C 1
ATOM 690 O O . GLU A 1 93 ? 4.064 2.928 -1.306 1.00 98.50 93 GLU A O 1
ATOM 695 N N . ARG A 1 94 ? 4.788 3.110 0.809 1.00 98.31 94 ARG A N 1
ATOM 696 C CA . ARG A 1 94 ? 6.218 3.116 0.472 1.00 98.31 94 ARG A CA 1
ATOM 697 C C . ARG A 1 94 ? 6.672 1.921 -0.359 1.00 98.31 94 ARG A C 1
ATOM 699 O O . ARG A 1 94 ? 7.607 2.038 -1.144 1.00 98.31 94 ARG A O 1
ATOM 706 N N . ILE A 1 95 ? 6.056 0.751 -0.173 1.00 98.44 95 ILE A N 1
ATOM 707 C CA . ILE A 1 95 ? 6.335 -0.419 -1.021 1.00 98.44 95 ILE A CA 1
ATOM 708 C C . ILE A 1 95 ? 5.863 -0.152 -2.458 1.00 98.44 95 ILE A C 1
ATOM 710 O O . ILE A 1 95 ? 6.575 -0.508 -3.397 1.00 98.44 95 ILE A O 1
ATOM 714 N N . GLY A 1 96 ? 4.694 0.475 -2.621 1.00 98.25 96 GLY A N 1
ATOM 715 C CA . GLY A 1 96 ? 4.172 0.924 -3.914 1.00 98.25 96 GLY A CA 1
ATOM 716 C C . GLY A 1 96 ? 5.077 1.962 -4.578 1.00 98.25 96 GLY A C 1
ATOM 717 O O . GLY A 1 96 ? 5.511 1.735 -5.707 1.00 98.25 96 GLY A O 1
ATOM 718 N N . ASP A 1 97 ? 5.455 3.009 -3.841 1.00 98.12 97 ASP A N 1
ATOM 719 C CA . ASP A 1 97 ? 6.393 4.045 -4.296 1.00 98.12 97 ASP A CA 1
ATOM 720 C C . ASP A 1 97 ? 7.703 3.419 -4.797 1.00 98.12 97 ASP A C 1
ATOM 722 O O . ASP A 1 97 ? 8.153 3.690 -5.907 1.00 98.12 97 ASP A O 1
ATOM 726 N N . HIS A 1 98 ? 8.298 2.500 -4.028 1.00 98.12 98 HIS A N 1
ATOM 727 C CA . HIS A 1 98 ? 9.530 1.825 -4.440 1.00 98.12 98 HIS A CA 1
ATOM 728 C C . HIS A 1 98 ? 9.361 0.963 -5.697 1.00 98.12 98 HIS A C 1
ATOM 730 O O . HIS A 1 98 ? 10.301 0.842 -6.485 1.00 98.12 98 HIS A O 1
ATOM 736 N N . ALA A 1 99 ? 8.189 0.360 -5.912 1.00 98.44 99 ALA A N 1
ATOM 737 C CA . ALA A 1 99 ? 7.899 -0.339 -7.161 1.00 98.44 99 ALA A CA 1
ATOM 738 C C . ALA A 1 99 ? 7.824 0.639 -8.346 1.00 98.44 99 ALA A C 1
ATOM 740 O O . ALA A 1 99 ? 8.362 0.342 -9.416 1.00 98.44 99 ALA A O 1
ATOM 741 N N . SER A 1 100 ? 7.216 1.813 -8.143 1.00 98.12 100 SER A N 1
ATOM 742 C CA . SER A 1 100 ? 7.185 2.898 -9.128 1.00 98.12 100 SER A CA 1
ATOM 743 C C . SER A 1 100 ? 8.593 3.411 -9.447 1.00 98.12 100 SER A C 1
ATOM 745 O O . SER A 1 100 ? 8.972 3.449 -10.617 1.00 98.12 100 SER A O 1
ATOM 747 N N . ASP A 1 101 ? 9.413 3.691 -8.429 1.00 97.56 101 ASP A N 1
ATOM 748 C CA . ASP A 1 101 ? 10.806 4.135 -8.581 1.00 97.56 101 ASP A CA 1
ATOM 749 C C . ASP A 1 101 ? 11.626 3.151 -9.434 1.00 97.56 101 ASP A C 1
ATOM 751 O O . ASP A 1 101 ? 12.369 3.547 -10.337 1.00 97.56 101 ASP A O 1
ATOM 755 N N . ILE A 1 102 ? 11.489 1.844 -9.169 1.00 96.75 102 ILE A N 1
ATOM 756 C CA . ILE A 1 102 ? 12.139 0.800 -9.972 1.00 96.75 102 ILE A CA 1
ATOM 757 C C . ILE A 1 102 ? 11.670 0.898 -11.425 1.00 96.75 102 ILE A C 1
ATOM 759 O O . ILE A 1 102 ? 12.501 0.878 -12.337 1.00 96.75 102 ILE A O 1
ATOM 763 N N . ALA A 1 103 ? 10.360 1.021 -11.642 1.00 97.44 103 ALA A N 1
ATOM 764 C CA . ALA A 1 103 ? 9.774 1.076 -12.970 1.00 97.44 103 ALA A CA 1
ATOM 765 C C . ALA A 1 103 ? 10.240 2.302 -13.779 1.00 97.44 103 ALA A C 1
ATOM 767 O O . ALA A 1 103 ? 10.576 2.173 -14.959 1.00 97.44 103 ALA A O 1
ATOM 768 N N . GLU A 1 104 ? 10.357 3.472 -13.151 1.00 96.38 104 GLU A N 1
ATOM 769 C CA . GLU A 1 104 ? 10.825 4.709 -13.793 1.00 96.38 104 GLU A CA 1
ATOM 770 C C . GLU A 1 104 ? 12.276 4.622 -14.304 1.00 96.38 104 GLU A C 1
ATOM 772 O O . GLU A 1 104 ? 12.648 5.260 -15.298 1.00 96.38 104 GLU A O 1
ATOM 777 N N . ILE A 1 105 ? 13.113 3.799 -13.667 1.00 95.00 105 ILE A N 1
ATOM 778 C CA . ILE A 1 105 ? 14.520 3.634 -14.050 1.00 95.00 105 ILE A CA 1
ATOM 779 C C . ILE A 1 105 ? 14.674 2.686 -15.255 1.00 95.00 105 ILE A C 1
ATOM 781 O O . ILE A 1 105 ? 15.615 2.849 -16.038 1.00 95.00 105 ILE A O 1
ATOM 785 N N . ILE A 1 106 ? 13.750 1.740 -15.474 1.00 94.50 106 ILE A N 1
ATOM 786 C CA . ILE A 1 106 ? 13.862 0.691 -16.512 1.00 94.50 106 ILE A CA 1
ATOM 787 C C . ILE A 1 106 ? 14.155 1.247 -17.920 1.00 94.50 106 ILE A C 1
ATOM 789 O O . ILE A 1 106 ? 15.114 0.772 -18.540 1.00 94.50 106 ILE A O 1
ATOM 793 N N . PRO A 1 107 ? 13.440 2.265 -18.447 1.00 90.62 107 PRO A N 1
ATOM 794 C CA . PRO A 1 107 ? 13.711 2.799 -19.785 1.00 90.62 107 PRO A CA 1
ATOM 795 C C . PRO A 1 107 ? 15.146 3.319 -19.965 1.00 90.62 107 PRO A C 1
ATOM 797 O O . PRO A 1 107 ? 15.700 3.247 -21.063 1.00 90.62 107 PRO A O 1
ATOM 800 N N . HIS A 1 108 ? 15.772 3.795 -18.884 1.00 88.00 108 HIS A N 1
ATOM 801 C CA . HIS A 1 108 ? 17.143 4.306 -18.874 1.00 88.00 108 HIS A CA 1
ATOM 802 C C . HIS A 1 108 ? 18.190 3.180 -18.844 1.00 88.00 108 HIS A C 1
ATOM 804 O O . HIS A 1 108 ? 19.303 3.352 -19.333 1.00 88.00 108 HIS A O 1
ATOM 810 N N . LEU A 1 109 ? 17.850 2.001 -18.318 1.00 82.56 109 LEU A N 1
ATOM 811 C CA . LEU A 1 109 ? 18.740 0.835 -18.355 1.00 82.56 109 LEU A CA 1
ATOM 812 C C . LEU A 1 109 ? 18.840 0.247 -19.770 1.00 82.56 109 LEU A C 1
ATOM 814 O O . LEU A 1 109 ? 19.898 -0.235 -20.180 1.00 82.56 109 LEU A O 1
ATOM 818 N N . VAL A 1 110 ? 17.756 0.326 -20.549 1.00 67.88 110 VAL A N 1
ATOM 819 C CA . VAL A 1 110 ? 17.718 -0.163 -21.938 1.00 67.88 110 VAL A CA 1
ATOM 820 C C . VAL A 1 110 ? 18.598 0.677 -22.865 1.00 67.88 110 VAL A C 1
ATOM 822 O O . VAL A 1 110 ? 19.205 0.135 -23.792 1.00 67.88 110 VAL A O 1
ATOM 825 N N . THR A 1 111 ? 18.693 1.988 -22.631 1.00 63.28 111 THR A N 1
ATOM 826 C CA . THR A 1 111 ? 19.539 2.882 -23.437 1.00 63.28 111 THR A CA 1
ATOM 827 C C . THR A 1 111 ? 21.024 2.654 -23.160 1.00 63.28 111 THR A C 1
AT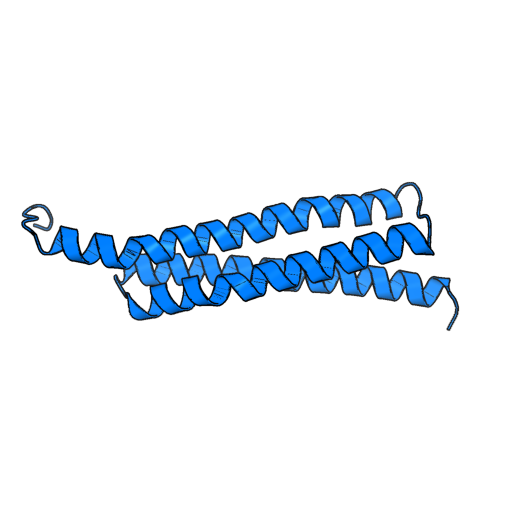OM 829 O O . THR A 1 111 ? 21.790 2.524 -24.114 1.00 63.28 111 THR A O 1
ATOM 832 N N . VAL A 1 112 ? 21.418 2.469 -21.893 1.00 59.84 112 VAL A N 1
ATOM 833 C CA . VAL A 1 112 ? 22.803 2.126 -21.506 1.00 59.84 112 VAL A CA 1
ATOM 834 C C . VAL A 1 112 ? 23.254 0.808 -22.143 1.00 59.84 112 VAL A C 1
ATOM 836 O O . VAL A 1 112 ? 24.375 0.709 -22.631 1.00 59.84 112 VAL A O 1
ATOM 839 N N . ARG A 1 113 ? 22.368 -0.190 -22.240 1.00 57.31 113 ARG A N 1
ATOM 840 C CA . ARG A 1 113 ? 22.688 -1.485 -22.868 1.00 57.31 113 ARG A CA 1
ATOM 841 C C . ARG A 1 113 ? 22.943 -1.396 -24.380 1.00 57.31 113 ARG A C 1
ATOM 843 O O . ARG A 1 113 ? 23.562 -2.291 -24.948 1.00 57.31 113 ARG A O 1
ATOM 850 N N . LYS A 1 114 ? 22.452 -0.345 -25.049 1.00 53.78 114 LYS A N 1
ATOM 851 C CA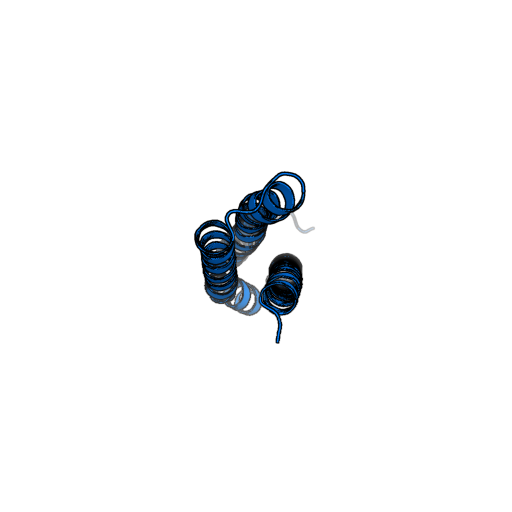 . LYS A 1 114 ? 22.674 -0.108 -26.488 1.00 53.78 114 LYS A CA 1
ATOM 852 C C . LYS A 1 114 ? 23.940 0.707 -26.762 1.00 53.78 114 LYS A C 1
ATOM 854 O O . LYS A 1 114 ? 24.548 0.528 -27.816 1.00 53.78 114 LYS A O 1
ATOM 859 N N . GLU A 1 115 ? 24.366 1.555 -25.831 1.00 47.53 115 GLU A N 1
ATOM 860 C CA . GLU A 1 115 ? 25.609 2.323 -25.935 1.00 47.53 115 GLU A CA 1
ATOM 861 C C . GLU A 1 115 ? 26.797 1.537 -25.352 1.00 47.53 115 GLU A C 1
ATOM 863 O O . GLU A 1 115 ? 27.322 1.838 -24.287 1.00 47.53 115 GLU A O 1
ATOM 868 N N . GLY A 1 116 ? 27.257 0.528 -26.103 1.00 56.09 116 GLY A N 1
ATOM 869 C CA . GLY A 1 116 ? 28.621 0.005 -25.973 1.00 56.09 116 GLY A CA 1
ATOM 870 C C . GLY A 1 116 ? 28.890 -1.044 -24.889 1.00 56.09 116 GLY A C 1
ATOM 871 O O . GLY A 1 116 ? 29.968 -1.002 -24.303 1.00 56.09 116 GLY A O 1
ATOM 872 N N . ASP A 1 117 ? 27.997 -2.012 -24.660 1.00 48.25 117 ASP A N 1
ATOM 873 C CA . ASP A 1 117 ? 28.262 -3.107 -23.713 1.00 48.25 117 ASP A CA 1
ATOM 874 C C . ASP A 1 117 ? 28.805 -4.393 -24.393 1.00 48.25 117 ASP A C 1
ATOM 876 O O . ASP A 1 117 ? 28.047 -5.104 -25.061 1.00 48.25 117 ASP A O 1
ATOM 880 N N . PRO A 1 118 ? 30.106 -4.731 -24.245 1.00 52.66 118 PRO A N 1
ATOM 881 C CA . PRO A 1 118 ? 30.670 -6.019 -24.651 1.00 52.66 118 PRO A CA 1
ATOM 882 C C . PRO A 1 118 ? 30.471 -7.145 -23.614 1.00 52.66 118 PRO A C 1
ATOM 884 O O . PRO A 1 118 ? 30.950 -8.253 -23.847 1.00 52.66 118 PRO A O 1
ATOM 887 N N . ALA A 1 119 ? 29.806 -6.909 -22.475 1.00 51.44 119 ALA A N 1
ATOM 888 C CA . ALA A 1 119 ? 29.732 -7.858 -21.356 1.00 51.44 119 ALA A CA 1
ATOM 889 C C . ALA A 1 119 ? 28.486 -8.768 -21.343 1.00 51.44 119 ALA A C 1
ATOM 891 O O . ALA A 1 119 ? 28.157 -9.361 -20.315 1.00 51.44 119 ALA A O 1
ATOM 892 N N . VAL A 1 120 ? 27.821 -8.944 -22.488 1.00 51.44 120 VAL A N 1
ATOM 893 C CA . VAL A 1 120 ? 26.915 -10.083 -22.717 1.00 51.44 120 VAL A CA 1
ATOM 894 C C . VAL A 1 120 ? 27.502 -10.945 -23.838 1.00 51.44 120 VAL A C 1
ATOM 896 O O . VAL A 1 120 ? 27.007 -10.986 -24.962 1.00 51.44 120 VAL A O 1
ATOM 899 N N . SER A 1 121 ? 28.634 -11.577 -23.534 1.00 40.19 121 SER A N 1
ATOM 900 C CA . SER A 1 121 ? 29.224 -12.716 -24.249 1.00 40.19 121 SER A CA 1
ATOM 901 C C . SER A 1 121 ? 29.546 -13.805 -23.240 1.00 40.19 121 SER A C 1
ATOM 903 O O . SER A 1 121 ? 29.980 -13.442 -22.124 1.00 40.19 121 SER A O 1
#

Foldseek 3Di:
DDPVVVLVVLLVVLVVLLVVLLVLLVVLLVQLVVCLVVLPLVSLVVSLVSLVVSVVSLVVSLVSLVVSCVPPVDDDPVVCSSVVSNVVSVVSSVSSVVSNVSSVCSNVVVVVVVPDDPPPD

Organism: Faecalibacterium duncaniae (strain DSM 17677 / JCM 31915 / A2-165) (NCBI:txid411483)

Secondary structure (DSSP, 8-state):
--HHHHHHHHHHHHHHHHHHHHHHHHHHHHHHHHHHHHT-HHHHHHHHHHHHHHHHHHHHHHHHHHHHHHHH---HHHHHHHHHHHHHHHHHHHHHHHHHHHHHHHHHHHHHHHTT-----

pLDDT: mean 91.44, std 13.38, range [40.19, 98.69]

InterPro domains:
  IPR026022 PhoU domain [PF01895] (18-106)
  IPR028366 PhoU [PTHR42930] (4-108)
  IPR038078 PhoU-like domain superfamily [G3DSA:1.20.58.220] (3-119)

Sequence (121 aa):
MSNRTQYENDLAALKTALTEMGQSAADAVEAAMEALCTADAEAAAAVAQGDGRINNMERDIEHRCMTLLLRQQPVAGDLRRISTTMKVVTDVERIGDHASDIAEIIPHLVTVRKEGDPAVS

Radius of gyration: 19.7 Å; chains: 1; bounding box: 59×23×51 Å